Protein AF-A0ABC9YI00-F1 (afdb_monomer_lite)

Foldseek 3Di:
DFDDDPPDPGDDDDPVLVVLVVCCVVDPDPDFPDFRFDDPPNDTDRQWTWDADPVRDIDIDGDCPVVVVPDPDDPDPDDDPVVVVVVVVVVPDPDDDDDDDPPVVVVDDDDDDD

Structure (mmCIF, N/CA/C/O backbone):
data_AF-A0ABC9YI00-F1
#
_entry.id   AF-A0ABC9YI00-F1
#
loop_
_atom_site.group_PDB
_atom_site.id
_atom_site.type_symbol
_atom_site.label_atom_id
_atom_site.label_alt_id
_atom_site.label_comp_id
_atom_site.label_asym_id
_atom_site.label_entity_id
_atom_site.label_seq_id
_atom_site.pdbx_PDB_ins_code
_atom_site.Cartn_x
_atom_site.Cartn_y
_atom_site.Cartn_z
_atom_site.occupancy
_atom_site.B_iso_or_equiv
_atom_site.auth_seq_id
_atom_site.auth_comp_id
_atom_site.auth_asym_id
_atom_site.auth_atom_id
_atom_site.pdbx_PDB_model_num
ATOM 1 N N . MET A 1 1 ? 32.239 0.060 -6.070 1.00 27.08 1 MET A N 1
ATOM 2 C CA . MET A 1 1 ? 32.491 1.080 -5.031 1.00 27.08 1 MET A CA 1
ATOM 3 C C . MET A 1 1 ? 31.145 1.412 -4.407 1.00 27.08 1 MET A C 1
ATOM 5 O O . MET A 1 1 ? 30.240 1.777 -5.145 1.00 27.08 1 MET A O 1
ATOM 9 N N . THR A 1 2 ? 30.972 1.133 -3.117 1.00 27.11 2 THR A N 1
ATOM 10 C CA . THR A 1 2 ? 29.672 1.120 -2.422 1.00 27.11 2 THR A CA 1
ATOM 11 C C . THR A 1 2 ? 29.578 2.364 -1.545 1.00 27.11 2 THR A C 1
ATOM 13 O O . THR A 1 2 ? 30.443 2.560 -0.695 1.00 27.11 2 THR A O 1
ATOM 16 N N . TRP A 1 3 ? 28.561 3.204 -1.737 1.00 29.58 3 TRP A N 1
ATOM 17 C CA . TRP A 1 3 ? 28.391 4.440 -0.965 1.00 29.58 3 TRP A CA 1
ATOM 18 C C . TRP A 1 3 ? 27.085 4.398 -0.172 1.00 29.58 3 TRP A C 1
ATOM 20 O O . TRP A 1 3 ? 26.042 4.020 -0.702 1.00 29.58 3 TRP A O 1
ATOM 30 N N . LYS A 1 4 ? 27.158 4.758 1.117 1.00 29.48 4 LYS A N 1
ATOM 31 C CA . LYS A 1 4 ? 26.038 4.695 2.063 1.00 29.48 4 LYS A CA 1
ATOM 32 C C . LYS A 1 4 ? 25.287 6.030 2.102 1.00 29.48 4 LYS A C 1
ATOM 34 O O . LYS A 1 4 ? 25.857 7.032 2.522 1.00 29.48 4 LYS A O 1
ATOM 39 N N . THR A 1 5 ? 24.003 6.041 1.757 1.00 37.72 5 THR A N 1
ATOM 40 C CA . THR A 1 5 ? 23.106 7.175 2.037 1.00 37.72 5 THR A CA 1
ATOM 41 C C . THR A 1 5 ? 22.471 6.999 3.417 1.00 37.72 5 THR A C 1
ATOM 43 O O . THR A 1 5 ? 21.926 5.938 3.707 1.00 37.72 5 THR A O 1
ATOM 46 N N . HIS A 1 6 ? 22.542 8.021 4.273 1.00 36.19 6 HIS A N 1
ATOM 47 C CA . HIS A 1 6 ? 22.182 7.942 5.700 1.00 36.19 6 HIS A CA 1
ATOM 48 C C . HIS A 1 6 ? 20.673 7.828 6.003 1.00 36.19 6 HIS A C 1
ATOM 50 O O . HIS A 1 6 ? 20.315 7.694 7.169 1.00 36.19 6 HIS A O 1
ATOM 56 N N . SER A 1 7 ? 19.797 7.828 4.990 1.00 41.25 7 SER A N 1
ATOM 57 C CA . SER A 1 7 ? 18.338 7.884 5.210 1.00 41.25 7 SER A CA 1
ATOM 58 C C . SER A 1 7 ? 17.503 6.897 4.386 1.00 41.25 7 SER A C 1
ATOM 60 O O . SER A 1 7 ? 16.283 6.916 4.493 1.00 41.25 7 SER A O 1
ATOM 62 N N . TYR A 1 8 ? 18.121 6.020 3.590 1.00 32.28 8 TYR A N 1
ATOM 63 C CA . TYR A 1 8 ? 17.418 4.991 2.812 1.00 32.28 8 TYR A CA 1
ATOM 64 C C . TYR A 1 8 ? 18.247 3.700 2.775 1.00 32.28 8 TYR A C 1
ATOM 66 O O . TYR A 1 8 ? 19.480 3.783 2.829 1.00 32.28 8 TYR A O 1
ATOM 74 N N . PRO A 1 9 ? 17.614 2.510 2.705 1.00 38.62 9 PRO A N 1
ATOM 75 C CA . PRO A 1 9 ? 18.345 1.253 2.607 1.00 38.62 9 PRO A CA 1
ATOM 76 C C . PRO A 1 9 ? 19.285 1.263 1.394 1.00 38.62 9 PRO A C 1
ATOM 78 O O . PRO A 1 9 ? 19.039 1.935 0.395 1.00 38.62 9 PRO A O 1
ATOM 81 N N . GLN A 1 10 ? 20.398 0.543 1.527 1.00 38.00 10 GLN A N 1
ATOM 82 C CA . GLN A 1 10 ? 21.524 0.519 0.592 1.00 38.00 10 GLN A CA 1
ATOM 83 C C . GLN A 1 10 ? 21.082 0.038 -0.803 1.00 38.00 10 GLN A C 1
ATOM 85 O O . GLN A 1 10 ? 21.099 -1.157 -1.081 1.00 38.00 10 GLN A O 1
ATOM 90 N N . VAL A 1 11 ? 20.704 0.950 -1.699 1.00 38.78 11 VAL A N 1
ATOM 91 C CA . VAL A 1 11 ? 20.494 0.626 -3.116 1.00 38.78 11 VAL A CA 1
ATOM 92 C C . VAL A 1 11 ? 21.805 0.874 -3.855 1.00 38.78 11 VAL A C 1
ATOM 94 O O . VAL A 1 11 ? 22.271 2.008 -3.956 1.00 38.78 11 VAL A O 1
ATOM 97 N N . VAL A 1 12 ? 22.422 -0.189 -4.374 1.00 41.16 12 VAL A N 1
ATOM 98 C CA . VAL A 1 12 ? 23.617 -0.074 -5.221 1.00 41.16 12 VAL A CA 1
ATOM 99 C C . VAL A 1 12 ? 23.184 0.433 -6.596 1.00 41.16 12 VAL A C 1
ATOM 101 O O . VAL A 1 12 ? 22.715 -0.326 -7.440 1.00 41.16 12 VAL A O 1
ATOM 104 N N . MET A 1 13 ? 23.315 1.738 -6.817 1.00 40.69 13 MET A N 1
ATOM 105 C CA . MET A 1 13 ? 23.017 2.378 -8.099 1.00 40.69 13 MET A CA 1
ATOM 106 C C . MET A 1 13 ? 24.286 2.459 -8.959 1.00 40.69 13 MET A C 1
ATOM 108 O O . MET A 1 13 ? 25.357 2.812 -8.467 1.00 40.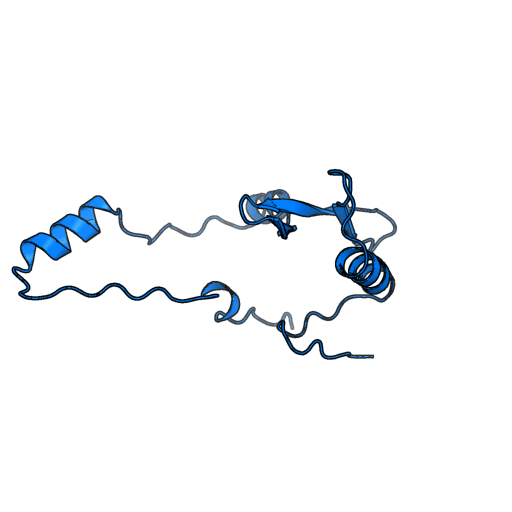69 13 MET A O 1
ATOM 112 N N . LYS A 1 14 ? 24.179 2.134 -10.256 1.00 45.25 14 LYS A N 1
ATOM 113 C CA . LYS A 1 14 ? 25.265 2.356 -11.232 1.00 45.25 14 LYS A CA 1
ATOM 114 C C . LYS A 1 14 ? 25.551 3.863 -11.367 1.00 45.25 14 LYS A C 1
ATOM 116 O O . LYS A 1 14 ? 24.646 4.668 -11.161 1.00 45.25 14 LYS A O 1
ATOM 121 N N . SER A 1 15 ? 26.775 4.250 -11.737 1.00 46.53 15 SER A N 1
ATOM 122 C CA . SER A 1 15 ? 27.225 5.659 -11.753 1.00 46.53 15 SER A CA 1
ATOM 123 C C . SER A 1 15 ? 26.331 6.595 -12.577 1.00 46.53 15 SER A C 1
ATOM 125 O O . SER A 1 15 ? 25.983 7.668 -12.103 1.00 46.53 15 SER A O 1
ATOM 127 N N . SER A 1 16 ? 25.859 6.164 -13.750 1.00 48.53 16 SER A N 1
ATOM 128 C CA . SER A 1 16 ? 24.951 6.966 -14.589 1.00 48.53 16 SER A CA 1
ATOM 129 C C . SER A 1 16 ? 23.568 7.178 -13.963 1.00 48.53 16 SER A C 1
ATOM 131 O O . SER A 1 16 ? 22.959 8.241 -14.113 1.00 48.53 16 SER A O 1
ATOM 133 N N . ALA A 1 17 ? 23.075 6.183 -13.220 1.00 50.41 17 ALA A N 1
ATOM 134 C CA . ALA A 1 17 ? 21.861 6.329 -12.434 1.00 50.41 17 ALA A CA 1
ATOM 135 C C . ALA A 1 17 ? 22.116 7.290 -11.266 1.00 50.41 17 ALA A C 1
ATOM 137 O O . ALA A 1 17 ? 21.294 8.165 -11.028 1.00 50.41 17 ALA A O 1
ATOM 138 N N . HIS A 1 18 ? 23.260 7.182 -10.582 1.00 53.41 18 HIS A N 1
ATOM 139 C CA . HIS A 1 18 ? 23.621 8.053 -9.461 1.00 53.41 18 HIS A CA 1
ATOM 140 C C . HIS A 1 18 ? 23.676 9.539 -9.844 1.00 53.41 18 HIS A C 1
ATOM 142 O O . HIS A 1 18 ? 23.097 10.354 -9.134 1.00 53.41 18 HIS A O 1
ATOM 148 N N . ASP A 1 19 ? 24.275 9.891 -10.983 1.00 53.62 19 ASP A N 1
ATOM 149 C CA . ASP A 1 19 ? 24.337 11.286 -11.450 1.00 53.62 19 ASP A CA 1
ATOM 150 C C . ASP A 1 19 ? 22.945 11.841 -11.788 1.00 53.62 19 ASP A C 1
ATOM 152 O O . ASP A 1 19 ? 22.630 13.003 -11.518 1.00 53.62 19 ASP A O 1
ATOM 156 N N . SER A 1 20 ? 22.078 10.990 -12.344 1.00 54.47 20 SER A N 1
ATOM 157 C CA . SER A 1 20 ? 20.675 11.330 -12.599 1.00 54.47 20 SER A CA 1
ATOM 158 C C . SER A 1 20 ? 19.916 11.531 -11.284 1.00 54.47 20 SER A C 1
ATOM 160 O O . SER A 1 20 ? 19.148 12.480 -11.148 1.00 54.47 20 SER A O 1
ATOM 162 N N . TRP A 1 21 ? 20.184 10.683 -10.288 1.00 56.25 21 TRP A N 1
ATOM 163 C CA . TRP A 1 21 ? 19.625 10.759 -8.940 1.00 56.25 21 TRP A CA 1
ATOM 164 C C . TRP A 1 21 ? 20.093 11.984 -8.148 1.00 56.25 21 TRP A C 1
ATOM 166 O O . TRP A 1 21 ? 19.266 12.622 -7.504 1.00 56.25 21 TRP A O 1
ATOM 176 N N . GLN A 1 22 ? 21.373 12.357 -8.206 1.00 55.09 22 GLN A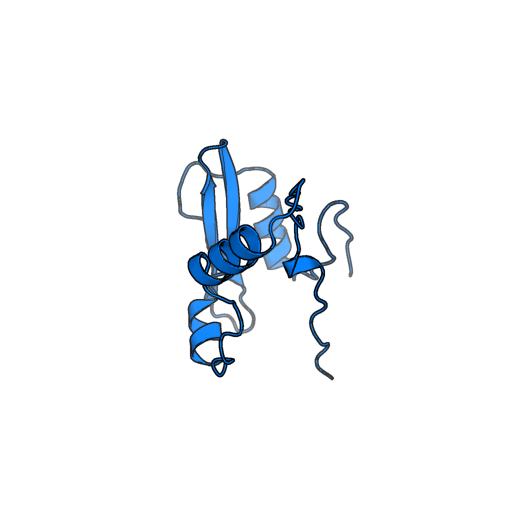 N 1
ATOM 177 C CA . GLN A 1 22 ? 21.873 13.566 -7.542 1.00 55.09 22 GLN A CA 1
ATOM 178 C C . GLN A 1 22 ? 21.232 14.824 -8.133 1.00 55.09 22 GLN A C 1
ATOM 180 O O . GLN A 1 22 ? 20.674 15.630 -7.392 1.00 55.09 22 GLN A O 1
ATOM 185 N N . LYS A 1 23 ? 21.181 14.937 -9.468 1.00 57.47 23 LYS A N 1
ATOM 186 C CA . LYS A 1 23 ? 20.492 16.050 -10.147 1.00 57.47 23 LYS A CA 1
ATOM 187 C C . LYS A 1 23 ? 19.009 16.143 -9.777 1.00 57.47 23 LYS A C 1
ATOM 189 O O . LYS A 1 23 ? 18.476 17.241 -9.658 1.00 57.47 23 LYS A O 1
ATOM 194 N N . LEU A 1 24 ? 18.357 14.999 -9.571 1.00 53.12 24 LEU A N 1
ATOM 195 C CA . LEU A 1 24 ? 16.962 14.901 -9.139 1.00 53.12 24 LEU A CA 1
ATOM 196 C C . LEU A 1 24 ? 16.724 15.399 -7.707 1.00 53.12 24 LEU A C 1
ATOM 198 O O . LEU A 1 24 ? 15.682 15.995 -7.443 1.00 53.12 24 LEU A O 1
ATOM 202 N N . VAL A 1 25 ? 17.656 15.125 -6.791 1.00 54.38 25 VAL A N 1
ATOM 203 C CA . VAL A 1 25 ? 17.554 15.500 -5.371 1.00 54.38 25 VAL A CA 1
ATOM 204 C C . VAL A 1 25 ? 17.927 16.967 -5.157 1.00 54.38 25 VAL A C 1
ATOM 206 O O . VAL A 1 25 ? 17.284 17.652 -4.366 1.00 54.38 25 VAL A O 1
ATOM 209 N N . GLU A 1 26 ? 18.941 17.455 -5.870 1.00 52.62 26 GLU A N 1
ATOM 210 C CA . GLU A 1 26 ? 19.486 18.806 -5.697 1.00 52.62 26 GLU A CA 1
ATOM 211 C C . GLU A 1 26 ? 18.694 19.881 -6.456 1.00 52.62 26 GLU A C 1
ATOM 213 O O . GLU A 1 26 ? 18.685 21.041 -6.047 1.00 52.62 26 GLU A O 1
ATOM 218 N N . SER A 1 27 ? 18.000 19.518 -7.542 1.00 53.06 27 SER A N 1
ATOM 219 C CA . SER A 1 27 ? 17.184 20.452 -8.326 1.00 53.06 27 SER A CA 1
ATOM 220 C C . SER A 1 27 ? 15.895 19.785 -8.828 1.00 53.06 27 SER A C 1
ATOM 222 O O . SER A 1 27 ? 15.827 19.336 -9.977 1.00 53.06 27 SER A O 1
ATOM 224 N N . PRO A 1 28 ? 14.849 19.684 -7.984 1.00 52.59 28 PRO A N 1
ATOM 225 C CA . PRO A 1 28 ? 13.577 19.104 -8.399 1.00 52.59 28 PRO A CA 1
ATOM 226 C C . PRO A 1 28 ? 12.944 19.974 -9.503 1.00 52.59 28 PRO A C 1
ATOM 228 O O . PRO A 1 28 ? 12.678 21.155 -9.263 1.00 52.59 28 PRO A O 1
ATOM 231 N N . PRO A 1 29 ? 12.703 19.448 -10.720 1.00 51.78 29 PRO A N 1
ATOM 232 C CA . PRO A 1 29 ? 12.221 20.275 -11.815 1.00 51.78 29 PRO A CA 1
ATOM 233 C C . PRO A 1 29 ? 10.754 20.655 -11.660 1.00 51.78 29 PRO A C 1
ATOM 235 O O . PRO A 1 29 ? 9.944 19.937 -11.078 1.00 51.78 29 PRO A O 1
ATOM 238 N N . SER A 1 30 ? 10.401 21.779 -12.276 1.00 50.84 30 SER A N 1
ATOM 239 C CA . SER A 1 30 ? 9.051 22.341 -12.311 1.00 50.84 30 SER A CA 1
ATOM 240 C C . SER A 1 30 ? 8.068 21.594 -13.228 1.00 50.84 30 SER A C 1
ATOM 242 O O . SER A 1 30 ? 6.917 22.011 -13.335 1.00 50.84 30 SER A O 1
ATOM 244 N N . SER A 1 31 ? 8.483 20.516 -13.912 1.00 47.28 31 SER A N 1
ATOM 245 C CA . SER A 1 31 ? 7.640 19.799 -14.881 1.00 47.28 31 SER A CA 1
ATOM 246 C C . SER A 1 31 ? 7.853 18.275 -14.896 1.00 47.28 31 SER A C 1
ATOM 248 O O . SER A 1 31 ? 8.897 17.762 -14.498 1.00 47.28 31 SER A O 1
ATOM 250 N N . TYR A 1 32 ? 6.818 17.564 -15.362 1.00 43.12 32 TYR A N 1
ATOM 251 C CA . TYR A 1 32 ? 6.584 16.107 -15.338 1.00 43.12 32 TYR A CA 1
ATOM 252 C C . TYR A 1 32 ? 7.589 15.221 -16.109 1.00 43.12 32 TYR A C 1
ATOM 254 O O . TYR A 1 32 ? 7.312 14.049 -16.358 1.00 43.12 32 TYR A O 1
ATOM 262 N N . THR A 1 33 ? 8.742 15.733 -16.531 1.00 47.19 33 THR A N 1
ATOM 263 C CA . THR A 1 33 ? 9.611 15.061 -17.516 1.00 47.19 33 THR A CA 1
ATOM 264 C C . THR A 1 33 ? 10.664 14.128 -16.924 1.00 47.19 33 THR A C 1
ATOM 266 O O . THR A 1 33 ? 11.458 13.556 -17.666 1.00 47.19 33 THR A O 1
ATOM 269 N N . ASN A 1 34 ? 10.683 13.922 -15.609 1.00 52.50 34 ASN A N 1
ATOM 270 C CA . ASN A 1 34 ? 11.728 13.127 -14.977 1.00 52.50 34 ASN A CA 1
ATOM 271 C C . ASN A 1 34 ? 11.311 11.668 -14.796 1.00 52.50 34 ASN A C 1
ATOM 273 O O . ASN A 1 34 ? 10.839 11.244 -13.740 1.00 52.50 34 ASN A O 1
ATOM 277 N N . SER A 1 35 ? 11.509 10.897 -15.860 1.00 57.66 35 SER A N 1
ATOM 278 C CA . SER A 1 35 ? 11.549 9.443 -15.804 1.00 57.66 35 SER A CA 1
ATOM 279 C C . SER A 1 35 ? 12.908 8.960 -15.305 1.00 57.66 35 SER A C 1
ATOM 281 O O . SER A 1 35 ? 13.933 9.369 -15.846 1.00 57.66 35 SER A O 1
ATOM 283 N N . LEU A 1 36 ? 12.933 8.039 -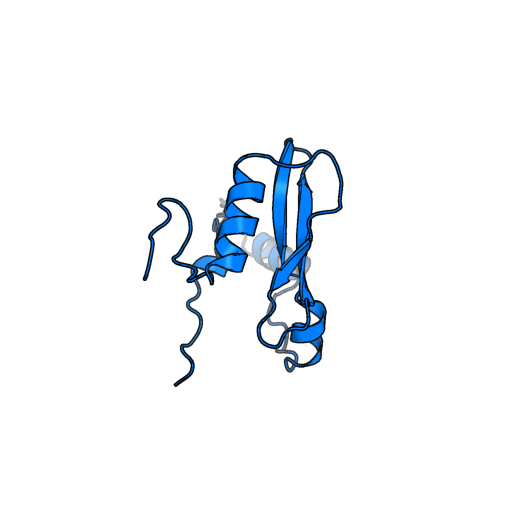14.337 1.00 63.12 36 LEU A N 1
ATOM 284 C CA . LEU A 1 36 ? 14.157 7.291 -14.053 1.00 63.12 36 LEU A CA 1
ATOM 285 C C . LEU A 1 36 ? 14.389 6.315 -15.211 1.00 63.12 36 LEU A C 1
ATOM 287 O O . LEU A 1 36 ? 13.578 5.410 -15.432 1.00 63.12 36 LEU A O 1
ATOM 291 N N . LEU A 1 37 ? 15.472 6.529 -15.956 1.00 59.41 37 LEU A N 1
ATOM 292 C CA . LEU A 1 37 ? 15.918 5.661 -17.039 1.00 59.41 37 LEU A CA 1
ATOM 293 C C . LEU A 1 37 ? 17.096 4.827 -16.530 1.00 59.41 37 LEU A C 1
ATOM 295 O O . LEU A 1 37 ? 18.075 5.377 -16.028 1.00 59.41 37 LEU A O 1
ATOM 299 N N . ILE A 1 38 ? 17.012 3.501 -16.646 1.00 56.66 38 ILE A N 1
ATOM 300 C CA . ILE A 1 38 ? 18.180 2.630 -16.478 1.00 56.66 38 ILE A CA 1
ATOM 301 C C . ILE A 1 38 ? 18.465 1.983 -17.826 1.00 56.66 38 ILE A C 1
ATOM 303 O O . ILE A 1 38 ? 17.595 1.349 -18.418 1.00 56.66 38 ILE A O 1
ATOM 307 N N . SER A 1 39 ? 19.700 2.150 -18.294 1.00 46.91 39 SER A N 1
ATOM 308 C CA . SER A 1 39 ? 20.228 1.483 -19.480 1.00 46.91 39 SER A CA 1
ATOM 309 C C . SER A 1 39 ? 21.220 0.412 -19.030 1.00 46.91 39 SER A C 1
ATOM 311 O O . SER A 1 39 ? 22.252 0.716 -18.424 1.00 46.91 39 SER A O 1
ATOM 313 N N . SER A 1 40 ? 20.878 -0.858 -19.248 1.00 47.75 40 SER A N 1
ATOM 314 C CA . SER A 1 40 ? 21.782 -1.996 -19.015 1.00 47.75 40 SER A CA 1
ATOM 315 C C . SER A 1 40 ? 22.327 -2.593 -20.312 1.00 47.75 40 SER A C 1
ATOM 317 O O . SER A 1 40 ? 23.357 -3.254 -20.273 1.00 47.75 40 SER A O 1
ATOM 319 N N . ASP A 1 41 ? 21.656 -2.338 -21.433 1.00 55.81 41 ASP A N 1
ATOM 320 C CA . ASP A 1 41 ? 21.888 -2.899 -22.769 1.00 55.81 41 ASP A CA 1
ATOM 321 C C . ASP A 1 41 ? 21.925 -1.816 -23.868 1.00 55.81 41 ASP A C 1
ATOM 323 O O . ASP A 1 41 ? 21.853 -2.131 -25.052 1.00 55.81 41 ASP A O 1
ATOM 327 N N . GLY A 1 42 ? 22.013 -0.532 -23.500 1.00 54.34 42 GLY A N 1
ATOM 328 C CA . GLY A 1 42 ? 21.933 0.586 -24.447 1.00 54.34 42 GLY A CA 1
ATOM 329 C C . GLY A 1 42 ? 20.502 1.030 -24.772 1.00 54.34 42 GLY A C 1
ATOM 330 O O . GLY A 1 42 ? 20.328 2.078 -25.386 1.00 54.34 42 GLY A O 1
ATOM 331 N N . LEU A 1 43 ? 19.480 0.298 -24.314 1.00 56.25 43 LEU A N 1
ATOM 332 C CA . LEU A 1 43 ? 18.081 0.718 -24.370 1.00 56.25 43 LEU A CA 1
ATOM 333 C C . LEU A 1 43 ? 17.713 1.454 -23.082 1.00 56.25 43 LEU A C 1
ATOM 335 O O . LEU A 1 43 ? 17.679 0.879 -21.993 1.00 56.25 43 LEU A O 1
ATOM 339 N N . GLU A 1 44 ? 17.403 2.741 -23.208 1.00 59.56 44 GLU A N 1
ATOM 340 C CA . GLU A 1 44 ? 16.823 3.512 -22.114 1.00 59.56 44 GLU A CA 1
ATOM 341 C C . GLU A 1 44 ? 15.402 3.020 -21.843 1.00 59.56 44 GLU A C 1
ATOM 343 O O . GLU A 1 44 ? 14.464 3.295 -22.593 1.00 59.56 44 GLU A O 1
ATOM 348 N N . ARG A 1 45 ? 15.233 2.270 -20.754 1.00 65.62 45 ARG A N 1
ATOM 349 C CA . ARG A 1 45 ? 13.909 1.874 -20.280 1.00 65.62 45 ARG A CA 1
ATOM 350 C C . ARG A 1 45 ? 13.496 2.789 -19.146 1.00 65.62 45 ARG A C 1
ATOM 352 O O . ARG A 1 45 ? 14.223 2.947 -18.164 1.00 65.62 45 ARG A O 1
ATOM 359 N N . ARG A 1 46 ? 12.302 3.366 -19.270 1.00 68.12 46 ARG A N 1
ATOM 360 C CA . ARG A 1 46 ? 11.657 4.068 -18.165 1.00 68.12 46 ARG A CA 1
ATOM 361 C C . ARG A 1 46 ? 11.233 3.063 -17.113 1.00 68.12 46 ARG A C 1
ATOM 363 O O . ARG A 1 46 ? 10.364 2.239 -17.368 1.00 68.12 46 ARG A O 1
ATOM 370 N N . ILE A 1 47 ? 11.823 3.187 -15.932 1.00 70.00 47 ILE A N 1
ATOM 371 C CA . ILE A 1 47 ? 11.534 2.319 -14.791 1.00 70.00 47 ILE A CA 1
ATOM 372 C C . ILE A 1 47 ? 10.790 3.041 -13.669 1.00 70.00 47 ILE A C 1
ATOM 374 O O . ILE A 1 47 ? 10.359 2.400 -12.723 1.00 70.00 47 ILE A O 1
ATOM 378 N N . GLY A 1 48 ? 10.608 4.360 -13.743 1.00 74.25 48 GLY A N 1
ATOM 379 C CA . GLY A 1 48 ? 9.824 5.088 -12.750 1.00 74.25 48 GLY A CA 1
ATOM 380 C C . GLY A 1 48 ? 9.485 6.511 -13.166 1.00 74.25 48 GLY A C 1
ATOM 381 O O . GLY A 1 48 ? 10.110 7.065 -14.070 1.00 74.25 48 GLY A O 1
ATOM 382 N N . THR A 1 49 ? 8.484 7.085 -12.506 1.00 75.50 49 THR A N 1
ATOM 383 C CA . THR A 1 49 ? 8.016 8.463 -12.686 1.00 75.50 49 THR A CA 1
ATOM 384 C C . THR A 1 49 ? 7.993 9.192 -11.352 1.00 75.50 49 THR A C 1
ATOM 386 O O . THR A 1 49 ? 7.662 8.608 -10.318 1.00 75.50 49 THR A O 1
ATOM 389 N N . ASN A 1 50 ? 8.304 10.483 -11.367 1.00 74.12 50 ASN A N 1
ATOM 390 C CA . ASN A 1 50 ? 8.079 11.334 -10.208 1.00 74.12 50 ASN A CA 1
ATOM 391 C C . ASN A 1 50 ? 6.603 11.714 -10.111 1.00 74.12 50 ASN A C 1
ATOM 393 O O . ASN A 1 50 ? 5.965 12.043 -11.110 1.00 74.12 50 ASN A O 1
ATOM 397 N N . MET A 1 51 ? 6.075 11.680 -8.893 1.00 78.75 51 MET A N 1
ATOM 398 C CA . MET A 1 51 ? 4.726 12.127 -8.580 1.00 78.75 51 MET A CA 1
ATOM 399 C C . MET A 1 51 ? 4.788 13.254 -7.559 1.00 78.75 51 MET A C 1
ATOM 401 O O . MET A 1 51 ? 5.452 13.130 -6.526 1.00 78.75 51 MET A O 1
ATOM 405 N N . TRP A 1 52 ? 4.090 14.344 -7.863 1.00 84.06 52 TRP A N 1
ATOM 406 C CA . TRP A 1 52 ? 3.914 15.467 -6.953 1.00 84.06 52 TRP A CA 1
ATOM 407 C C . TRP A 1 52 ? 2.803 15.160 -5.957 1.00 84.06 52 TRP A C 1
ATOM 409 O O . TRP A 1 52 ? 1.720 14.712 -6.339 1.00 84.06 52 TRP A O 1
ATOM 419 N N . LYS A 1 53 ? 3.061 15.402 -4.677 1.00 83.50 53 LYS A N 1
ATOM 420 C CA . LYS A 1 53 ? 2.071 15.231 -3.616 1.00 83.50 53 LYS A CA 1
ATOM 421 C C . LYS A 1 53 ? 1.425 16.547 -3.230 1.00 83.50 53 LYS A C 1
ATOM 423 O O . LYS A 1 53 ? 2.013 17.615 -3.357 1.00 83.50 53 LYS A O 1
ATOM 428 N N . SER A 1 54 ? 0.233 16.448 -2.650 1.00 88.25 54 SER A N 1
ATOM 429 C CA . SER A 1 54 ? -0.485 17.592 -2.080 1.00 88.25 54 SER A CA 1
ATOM 430 C C . SER A 1 54 ? 0.275 18.292 -0.948 1.00 88.25 54 SER A C 1
ATOM 432 O O . SER A 1 54 ? 0.055 19.476 -0.726 1.00 88.25 54 SER A O 1
ATOM 434 N N . ASN A 1 55 ? 1.190 17.597 -0.263 1.00 83.38 55 ASN A N 1
ATOM 435 C CA . ASN A 1 55 ? 2.063 18.179 0.762 1.00 83.38 55 ASN A CA 1
ATOM 436 C C . ASN A 1 55 ? 3.298 18.906 0.188 1.00 83.38 55 ASN A C 1
ATOM 438 O O . ASN A 1 55 ? 4.136 19.356 0.962 1.00 83.38 55 ASN A O 1
ATOM 442 N N . GLY A 1 56 ? 3.429 19.009 -1.138 1.00 80.75 56 GLY A N 1
ATOM 443 C CA . GLY A 1 56 ? 4.552 19.685 -1.788 1.00 80.75 56 GLY A CA 1
ATOM 444 C C . GLY A 1 56 ? 5.827 18.846 -1.912 1.00 80.75 56 GLY A C 1
ATOM 445 O O . GLY A 1 56 ? 6.888 19.387 -2.207 1.00 80.75 56 GLY A O 1
ATOM 446 N N . GLU A 1 57 ? 5.751 17.533 -1.678 1.00 79.38 57 GLU A N 1
ATOM 447 C CA . GLU A 1 57 ? 6.885 16.623 -1.852 1.00 79.38 57 GLU A CA 1
ATOM 448 C C . GLU A 1 57 ? 6.816 15.880 -3.191 1.00 79.38 57 GLU A C 1
ATOM 450 O O . GLU A 1 57 ? 5.765 15.378 -3.600 1.00 79.38 57 GLU A O 1
ATOM 455 N N . TRP A 1 58 ? 7.969 15.711 -3.838 1.00 80.56 58 TRP A N 1
ATOM 456 C CA . TRP A 1 58 ? 8.130 14.743 -4.923 1.00 80.56 58 TRP A CA 1
ATOM 457 C C . TRP A 1 58 ? 8.388 13.344 -4.353 1.00 80.56 58 TRP A C 1
ATOM 459 O O . TRP A 1 58 ? 9.178 13.184 -3.423 1.00 80.56 58 TRP A O 1
ATOM 469 N N . ARG A 1 59 ? 7.779 12.302 -4.934 1.00 78.75 59 ARG A N 1
ATOM 470 C CA . ARG A 1 59 ? 8.194 10.904 -4.710 1.00 78.75 59 ARG A CA 1
ATOM 471 C C . ARG A 1 59 ? 8.386 10.166 -6.024 1.00 78.75 59 ARG A C 1
ATOM 473 O O . ARG A 1 59 ? 7.525 10.233 -6.901 1.00 78.75 59 ARG A O 1
ATOM 480 N N . LEU A 1 60 ? 9.487 9.424 -6.129 1.00 81.06 60 LEU A N 1
ATOM 481 C CA . LEU A 1 60 ? 9.671 8.481 -7.224 1.00 81.06 60 LEU A CA 1
ATOM 482 C C . LEU A 1 60 ? 8.730 7.289 -7.029 1.00 81.06 60 LEU A C 1
ATOM 484 O O . LEU A 1 60 ? 8.684 6.690 -5.957 1.00 81.06 60 LEU A O 1
ATOM 488 N N . THR A 1 61 ? 8.022 6.926 -8.090 1.00 83.12 61 THR A N 1
ATOM 489 C CA . THR A 1 61 ? 7.214 5.711 -8.183 1.00 83.12 61 THR A CA 1
ATOM 490 C C . THR A 1 61 ? 7.770 4.837 -9.293 1.00 83.12 61 THR A C 1
ATOM 492 O O . THR A 1 61 ? 7.863 5.277 -10.437 1.00 83.12 61 THR A O 1
ATOM 495 N N . VAL A 1 62 ? 8.164 3.613 -8.955 1.00 85.25 62 VAL A N 1
ATOM 496 C CA . VAL A 1 62 ? 8.671 2.629 -9.920 1.00 85.25 62 VAL A CA 1
ATOM 497 C C . VAL A 1 62 ? 7.497 2.066 -10.732 1.00 85.25 62 VAL A C 1
ATOM 499 O O . VAL A 1 62 ? 6.448 1.743 -10.175 1.00 85.25 62 VAL A O 1
ATOM 502 N N . ASP A 1 63 ? 7.658 1.971 -12.052 1.00 85.00 63 ASP A N 1
ATOM 503 C CA . ASP A 1 63 ? 6.657 1.427 -12.975 1.00 85.00 63 ASP A CA 1
ATOM 504 C C . ASP A 1 63 ? 6.764 -0.103 -13.019 1.00 85.00 63 ASP A C 1
ATOM 506 O O . ASP A 1 63 ? 7.461 -0.679 -13.853 1.00 85.00 63 ASP A O 1
ATOM 510 N N . TYR A 1 64 ? 6.079 -0.768 -12.089 1.00 85.50 64 TYR A N 1
ATOM 511 C CA . TYR A 1 64 ? 6.094 -2.228 -11.969 1.00 85.50 64 TYR A CA 1
ATOM 512 C C . TYR A 1 64 ? 5.183 -2.957 -12.968 1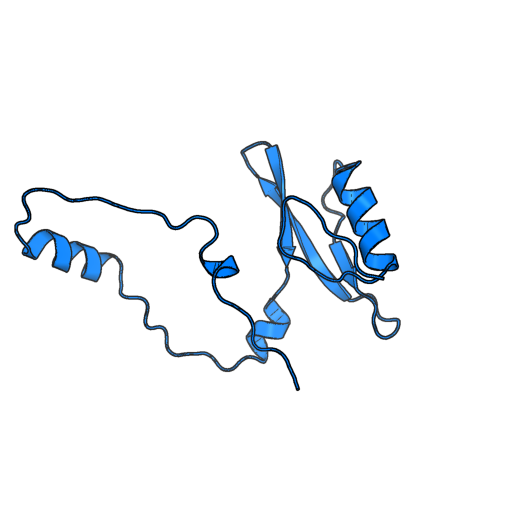.00 85.50 64 TYR A C 1
ATOM 514 O O . TYR A 1 64 ? 5.090 -4.177 -12.900 1.00 85.50 64 TYR A O 1
ATOM 522 N N . ARG A 1 65 ? 4.502 -2.272 -13.900 1.00 87.12 65 ARG A N 1
ATOM 523 C CA . ARG A 1 65 ? 3.466 -2.904 -14.746 1.00 87.12 65 ARG A CA 1
ATOM 524 C C . ARG A 1 65 ? 3.990 -4.096 -15.549 1.00 87.12 65 ARG A C 1
ATOM 526 O O . ARG A 1 65 ? 3.433 -5.181 -15.435 1.00 87.12 65 ARG A O 1
ATOM 533 N N . GLY A 1 66 ? 5.107 -3.926 -16.257 1.00 86.81 66 GLY A N 1
ATOM 534 C CA . GLY A 1 66 ? 5.719 -5.024 -17.015 1.00 86.81 66 GLY A CA 1
ATOM 535 C C . GLY A 1 66 ? 6.229 -6.169 -16.129 1.00 86.81 66 GLY A C 1
ATOM 536 O O . GLY A 1 66 ? 6.186 -7.323 -16.540 1.00 86.81 66 GLY A O 1
ATOM 537 N N . LEU A 1 67 ? 6.668 -5.876 -14.896 1.00 86.19 67 LEU A N 1
ATOM 538 C CA . LEU A 1 67 ? 7.068 -6.908 -13.931 1.00 86.19 67 LEU A CA 1
ATOM 539 C C . LEU A 1 67 ? 5.855 -7.683 -13.396 1.00 86.19 67 LEU A C 1
ATOM 541 O O . LEU A 1 67 ? 5.901 -8.904 -13.268 1.00 86.19 67 LEU A O 1
ATOM 545 N N . ASN A 1 68 ? 4.765 -6.982 -13.096 1.00 88.31 68 ASN A N 1
ATOM 546 C CA . ASN A 1 68 ? 3.545 -7.577 -12.563 1.00 88.31 68 ASN A CA 1
ATOM 547 C C . ASN A 1 68 ? 2.857 -8.489 -13.587 1.00 88.31 68 ASN A C 1
ATOM 549 O O . ASN A 1 68 ? 2.254 -9.477 -13.191 1.00 88.31 68 ASN A O 1
ATOM 553 N N . GLU A 1 69 ? 2.970 -8.192 -14.886 1.00 90.88 69 GLU A N 1
ATOM 554 C CA . GLU A 1 69 ? 2.436 -9.044 -15.960 1.00 90.88 69 GLU A CA 1
ATOM 555 C C . GLU A 1 69 ? 3.128 -10.412 -16.043 1.00 90.88 69 GLU A C 1
ATOM 557 O O . GLU A 1 69 ? 2.484 -11.408 -16.364 1.00 90.88 69 GLU A O 1
ATOM 562 N N . VAL A 1 70 ? 4.431 -10.475 -15.747 1.00 92.06 70 VAL A N 1
ATOM 563 C CA . VAL A 1 70 ? 5.213 -11.725 -15.805 1.00 92.06 70 VAL A CA 1
ATOM 564 C C . VAL A 1 70 ? 5.289 -12.451 -14.463 1.00 92.06 70 VAL A C 1
ATOM 566 O O . VAL A 1 70 ? 5.744 -13.593 -14.406 1.00 92.06 70 VAL A O 1
ATOM 569 N N . THR A 1 71 ? 4.856 -11.803 -13.380 1.00 89.62 71 THR A N 1
ATOM 570 C CA . THR A 1 71 ? 4.836 -12.394 -12.041 1.00 89.62 71 THR A CA 1
ATOM 571 C C . THR A 1 71 ? 3.534 -13.174 -11.857 1.00 89.62 71 THR A C 1
ATOM 573 O O . THR A 1 71 ? 2.460 -12.581 -11.966 1.00 89.62 71 THR A O 1
ATOM 576 N N . PRO A 1 72 ? 3.581 -14.486 -11.554 1.00 91.44 72 PRO A N 1
ATOM 577 C CA . PRO A 1 72 ? 2.373 -15.246 -11.268 1.00 91.44 72 PRO A CA 1
ATOM 578 C C . PRO A 1 72 ? 1.564 -14.588 -10.140 1.00 91.44 72 PRO A C 1
ATOM 580 O O . PRO A 1 72 ? 2.146 -14.242 -9.105 1.00 91.44 72 PRO A O 1
ATOM 583 N N . PRO A 1 73 ? 0.239 -14.415 -10.299 1.00 85.50 73 PRO A N 1
ATOM 584 C CA . PRO A 1 73 ? -0.579 -13.843 -9.246 1.00 85.50 73 PRO A CA 1
ATOM 585 C C . PRO A 1 73 ? -0.558 -14.770 -8.032 1.00 85.50 73 PRO A C 1
ATOM 587 O O . PRO A 1 73 ? -0.826 -15.969 -8.129 1.00 85.50 73 PRO A O 1
ATOM 590 N N . MET A 1 74 ? -0.253 -14.201 -6.873 1.00 84.69 74 MET A N 1
ATOM 591 C CA . MET A 1 74 ? -0.422 -14.885 -5.600 1.00 84.69 74 MET A CA 1
ATOM 592 C C . MET A 1 74 ? -1.873 -14.713 -5.145 1.00 84.69 74 MET A C 1
ATOM 594 O O . MET A 1 74 ? -2.447 -13.636 -5.308 1.00 84.69 74 MET A O 1
ATOM 598 N N . SER A 1 75 ? -2.475 -15.762 -4.579 1.00 83.12 75 SER A N 1
ATOM 599 C CA . SER A 1 75 ? -3.829 -15.664 -4.022 1.00 83.12 75 SER A CA 1
ATOM 600 C C . SER A 1 75 ? -3.882 -14.547 -2.978 1.00 83.12 75 SER A C 1
ATOM 602 O O . SER A 1 75 ? -3.068 -14.526 -2.053 1.00 83.12 75 SER A O 1
ATOM 604 N N . ALA A 1 76 ? -4.830 -13.620 -3.121 1.00 69.62 76 ALA A N 1
ATOM 605 C CA . ALA A 1 76 ? -5.014 -12.539 -2.163 1.00 69.62 76 ALA A CA 1
ATOM 606 C C . ALA A 1 76 ? -5.541 -13.118 -0.843 1.00 69.62 76 ALA A C 1
ATOM 608 O O . ALA A 1 76 ? -6.642 -13.657 -0.793 1.00 69.62 76 ALA A O 1
ATOM 609 N N . ALA A 1 77 ? -4.738 -13.014 0.216 1.00 77.81 77 ALA A N 1
ATOM 610 C CA . ALA A 1 77 ? -5.113 -13.389 1.581 1.00 77.81 77 ALA A CA 1
ATOM 611 C C . ALA A 1 77 ? -5.479 -12.163 2.441 1.00 77.81 77 ALA A C 1
ATOM 613 O O . ALA A 1 77 ? -5.476 -12.249 3.666 1.00 77.81 77 ALA A O 1
ATOM 614 N N . VAL A 1 78 ? -5.728 -11.005 1.815 1.00 86.94 78 VAL A N 1
ATOM 615 C CA . VAL A 1 78 ? -6.120 -9.782 2.528 1.00 86.94 78 VAL A CA 1
ATOM 616 C C . VAL A 1 78 ? -7.632 -9.846 2.780 1.00 86.94 78 VAL A C 1
ATOM 618 O O . VAL A 1 78 ? -8.376 -9.864 1.797 1.00 86.94 78 VAL A O 1
ATOM 621 N N . PRO A 1 79 ? -8.088 -9.913 4.046 1.00 85.88 79 PRO A N 1
ATOM 622 C CA . PRO A 1 79 ? -9.510 -9.978 4.371 1.00 85.88 79 PRO A CA 1
ATOM 623 C C . PRO A 1 79 ? -10.223 -8.679 3.989 1.00 85.88 79 PRO A C 1
ATOM 625 O O . PRO A 1 79 ? -9.611 -7.606 3.947 1.00 85.88 79 PRO A O 1
ATOM 628 N N . ASP A 1 80 ? -11.524 -8.777 3.716 1.00 91.00 80 ASP A N 1
ATOM 629 C CA . ASP A 1 80 ? -12.333 -7.605 3.396 1.00 91.00 80 ASP A CA 1
ATOM 630 C C . ASP A 1 80 ? -12.467 -6.685 4.618 1.00 91.00 80 ASP A C 1
ATOM 632 O O . ASP A 1 80 ? -12.568 -7.135 5.761 1.00 91.00 80 ASP A O 1
ATOM 636 N N . MET A 1 81 ? -12.508 -5.373 4.385 1.00 90.62 81 MET A N 1
ATOM 637 C CA . MET A 1 81 ? -12.621 -4.401 5.473 1.00 90.62 81 MET A CA 1
ATOM 638 C C . MET A 1 81 ? -13.927 -4.570 6.258 1.00 90.62 81 MET A C 1
ATOM 640 O O . MET A 1 81 ? -13.929 -4.353 7.468 1.00 90.62 81 MET A O 1
ATOM 644 N N . LEU A 1 82 ? -15.025 -4.972 5.602 1.00 94.00 82 LEU A N 1
ATOM 645 C CA . LEU A 1 82 ? -16.305 -5.206 6.280 1.00 94.00 82 LEU A CA 1
ATOM 646 C C . LEU A 1 82 ? -16.260 -6.445 7.177 1.00 94.00 82 LEU A C 1
ATOM 648 O O . LEU A 1 82 ? -16.829 -6.428 8.266 1.00 94.00 82 LEU A O 1
ATOM 652 N N . GLU A 1 83 ? -15.563 -7.496 6.745 1.00 92.75 83 GLU A N 1
ATOM 653 C CA . GLU A 1 83 ? -15.350 -8.707 7.540 1.00 92.75 83 GLU A CA 1
ATOM 654 C C . GLU A 1 83 ? -14.529 -8.386 8.793 1.00 92.75 83 GLU A C 1
ATOM 656 O O . GLU A 1 83 ? -14.950 -8.702 9.906 1.00 92.75 83 GLU A O 1
ATOM 661 N N . VAL A 1 84 ? -13.424 -7.648 8.631 1.00 91.81 84 VAL A N 1
ATOM 662 C CA . VAL A 1 84 ? -12.603 -7.178 9.758 1.00 91.81 84 VAL A CA 1
ATOM 663 C C . VAL A 1 84 ? -13.424 -6.304 10.712 1.00 91.81 84 VAL A C 1
ATOM 665 O O . VAL A 1 84 ? -13.331 -6.470 11.929 1.00 91.81 84 VAL A O 1
ATOM 668 N N . GLN A 1 85 ? -14.259 -5.400 10.191 1.00 91.62 85 GLN A N 1
ATOM 669 C CA . GLN A 1 85 ? -15.115 -4.544 11.014 1.00 91.62 85 GLN A CA 1
ATOM 670 C C . GLN A 1 85 ? -16.138 -5.363 11.814 1.00 91.62 85 GLN A C 1
ATOM 672 O O . GLN A 1 85 ? -16.272 -5.167 13.023 1.00 91.62 85 GLN A O 1
ATOM 677 N N . TYR A 1 86 ? -16.820 -6.310 11.165 1.00 92.44 86 TYR A N 1
ATOM 678 C CA . TYR A 1 86 ? -17.790 -7.191 11.812 1.00 92.44 86 TYR A CA 1
ATOM 679 C C . TYR A 1 86 ? -17.146 -8.040 12.915 1.00 92.44 86 TYR A C 1
ATOM 681 O O . TYR A 1 86 ? -17.671 -8.151 14.027 1.00 92.44 86 TYR A O 1
ATOM 689 N N . GLU A 1 87 ? -15.975 -8.615 12.644 1.00 91.62 87 GLU A N 1
ATOM 690 C CA . GLU A 1 87 ? -15.230 -9.369 13.646 1.00 91.62 87 GLU A CA 1
ATOM 691 C C . GLU A 1 87 ? -14.835 -8.517 14.856 1.00 91.62 87 GLU A C 1
ATOM 693 O O . GLU A 1 87 ? -14.844 -9.016 15.982 1.00 91.62 87 GLU A O 1
ATOM 698 N N . LEU A 1 88 ? -14.480 -7.247 14.655 1.00 90.50 88 LEU A N 1
ATOM 699 C CA . LEU A 1 88 ? -14.152 -6.342 15.755 1.00 90.50 88 LEU A CA 1
ATOM 700 C C . LEU A 1 88 ? -15.397 -5.988 16.576 1.00 90.50 88 LEU A C 1
ATOM 702 O O . LEU A 1 88 ? -15.366 -6.109 17.800 1.00 90.50 88 LEU A O 1
ATOM 706 N N . GLU A 1 89 ? -16.499 -5.614 15.923 1.00 89.38 89 GLU A N 1
ATOM 707 C CA . GLU A 1 89 ? -17.755 -5.236 16.586 1.00 89.38 89 GLU A CA 1
ATOM 708 C C . GLU A 1 89 ? -18.394 -6.403 17.346 1.00 89.38 89 GLU A C 1
ATOM 710 O O . GLU A 1 89 ? -18.913 -6.222 18.451 1.00 89.38 89 GLU A O 1
ATOM 715 N N . SER A 1 90 ? -18.303 -7.620 16.803 1.00 91.56 90 SER A N 1
ATOM 716 C CA . SER A 1 90 ? -18.817 -8.825 17.463 1.00 91.56 90 SER A CA 1
ATOM 717 C C . SER A 1 90 ? -18.071 -9.183 18.757 1.00 91.56 90 SER A C 1
ATOM 719 O O . SER A 1 90 ? -18.635 -9.860 19.616 1.00 91.56 90 SER A O 1
ATOM 721 N N . LYS A 1 91 ? -16.829 -8.711 18.952 1.00 87.38 91 LYS A N 1
ATOM 722 C CA . LYS A 1 91 ? -15.979 -9.083 20.101 1.00 87.38 91 LYS A CA 1
ATOM 723 C C . LYS A 1 91 ? -16.263 -8.309 21.394 1.00 87.38 91 LYS A C 1
ATOM 725 O O . LYS A 1 91 ? -15.580 -8.550 22.386 1.00 87.38 91 LYS A O 1
ATOM 730 N N . ALA A 1 92 ? -17.267 -7.424 21.422 1.00 84.25 92 ALA A N 1
ATOM 731 C CA . ALA A 1 92 ? -17.701 -6.665 22.607 1.00 84.25 92 ALA A CA 1
ATOM 732 C C . ALA A 1 92 ? -16.538 -6.052 23.419 1.00 84.25 92 ALA A C 1
ATOM 734 O O . ALA A 1 92 ? -16.588 -5.960 24.651 1.00 84.25 92 ALA A O 1
ATOM 735 N N . ALA A 1 93 ? -15.455 -5.661 22.739 1.00 87.50 93 ALA A N 1
ATOM 736 C CA . ALA A 1 93 ? -14.263 -5.191 23.416 1.00 87.50 93 ALA A CA 1
ATOM 737 C C . ALA A 1 93 ? -14.501 -3.787 23.981 1.00 87.50 93 ALA A C 1
ATOM 739 O O . ALA A 1 93 ? -15.116 -2.923 23.357 1.00 87.50 93 ALA A O 1
ATOM 740 N N . LYS A 1 94 ? -13.981 -3.557 25.188 1.00 89.81 94 LYS A N 1
ATOM 741 C CA . LYS A 1 94 ? -14.105 -2.274 25.890 1.00 89.81 94 LYS A CA 1
ATOM 742 C C . LYS A 1 94 ? -13.255 -1.168 25.254 1.00 89.81 94 LYS A C 1
ATOM 744 O O . LYS A 1 94 ? -13.588 0.004 25.391 1.00 89.81 94 LYS A O 1
ATOM 749 N N . TRP A 1 95 ? -12.156 -1.537 24.598 1.00 92.38 95 TRP A N 1
ATOM 750 C CA . TRP A 1 95 ? -11.188 -0.611 24.018 1.00 92.38 95 TRP A CA 1
ATOM 751 C C . TRP A 1 95 ? -10.607 -1.184 22.730 1.00 92.38 95 TRP A C 1
ATOM 753 O O . TRP A 1 95 ? -10.332 -2.382 22.658 1.00 92.38 95 TRP A O 1
ATOM 763 N N . TYR A 1 96 ? -10.361 -0.306 21.763 1.00 88.81 96 TYR A N 1
ATOM 764 C CA . TYR A 1 96 ? -9.707 -0.623 20.498 1.00 88.81 96 TYR A CA 1
ATOM 765 C C . TYR A 1 96 ? -8.500 0.296 20.307 1.00 88.81 96 TYR A C 1
ATOM 767 O O . TYR A 1 96 ? -8.509 1.442 20.759 1.00 88.81 96 TYR A O 1
ATOM 775 N N . ALA A 1 97 ? -7.469 -0.208 19.635 1.00 91.75 97 ALA A N 1
ATOM 776 C CA . ALA A 1 97 ? -6.295 0.560 19.250 1.00 91.75 97 ALA A CA 1
ATOM 777 C C . ALA A 1 97 ? -5.897 0.193 17.819 1.00 91.75 97 ALA A C 1
ATOM 779 O O . ALA A 1 97 ? -5.930 -0.979 17.446 1.00 91.75 97 ALA A O 1
ATOM 780 N N . THR A 1 98 ? -5.488 1.197 17.048 1.00 91.06 98 THR A N 1
ATOM 781 C CA . THR A 1 98 ? -4.977 1.024 15.687 1.00 91.06 98 THR A CA 1
ATOM 782 C C . THR A 1 98 ? -3.495 1.356 15.684 1.00 91.06 98 THR A C 1
ATOM 784 O O . THR A 1 98 ? -3.089 2.387 16.221 1.00 91.06 98 THR A O 1
ATOM 787 N N . ILE A 1 99 ? -2.688 0.484 15.084 1.00 93.94 99 ILE A N 1
ATOM 788 C CA . ILE A 1 99 ? -1.247 0.679 14.928 1.00 93.94 99 ILE A CA 1
ATOM 789 C C . ILE A 1 99 ? -0.947 0.676 13.432 1.00 93.94 99 ILE A C 1
ATOM 791 O O . ILE A 1 99 ? -1.290 -0.280 12.741 1.00 93.94 99 ILE A O 1
ATOM 795 N N . ASP A 1 100 ? -0.310 1.739 12.949 1.00 93.38 100 ASP A N 1
ATOM 796 C CA . ASP A 1 100 ? 0.220 1.811 11.588 1.00 93.38 100 ASP A CA 1
ATOM 797 C C . ASP A 1 100 ? 1.702 1.422 11.583 1.00 93.38 100 ASP A C 1
ATOM 799 O O . ASP A 1 100 ? 2.478 1.867 12.435 1.00 93.38 100 ASP A O 1
ATOM 803 N N . ILE A 1 101 ? 2.099 0.586 10.625 1.00 93.12 101 ILE A N 1
ATOM 804 C CA . ILE A 1 101 ? 3.487 0.146 10.470 1.00 93.12 101 ILE A CA 1
ATOM 805 C C . ILE A 1 101 ? 4.121 0.965 9.347 1.00 93.12 101 ILE A C 1
ATOM 807 O O . ILE A 1 101 ? 4.017 0.640 8.161 1.00 93.12 101 ILE A O 1
ATOM 811 N N . VAL A 1 102 ? 4.824 2.030 9.733 1.00 92.44 102 VAL A N 1
ATOM 812 C CA . VAL A 1 102 ? 5.541 2.892 8.789 1.00 92.44 102 VAL A CA 1
ATOM 813 C C . VAL A 1 102 ? 6.595 2.074 8.040 1.00 92.44 102 VAL A C 1
ATOM 815 O O . VAL A 1 102 ? 7.394 1.367 8.648 1.00 92.44 102 VAL A O 1
ATOM 818 N N . ASN A 1 103 ? 6.628 2.208 6.712 1.00 88.56 103 ASN A N 1
ATOM 819 C CA . ASN A 1 103 ? 7.587 1.529 5.833 1.00 88.56 103 ASN A CA 1
ATOM 820 C C . ASN A 1 103 ? 7.516 -0.014 5.854 1.00 88.56 103 ASN A C 1
ATOM 822 O O . ASN A 1 103 ? 8.504 -0.649 5.493 1.00 88.56 103 ASN A O 1
ATOM 826 N N . ALA A 1 104 ? 6.368 -0.619 6.197 1.00 92.12 104 ALA A N 1
ATOM 827 C CA . ALA A 1 104 ? 6.200 -2.078 6.314 1.00 92.12 104 ALA A CA 1
ATOM 828 C C . ALA A 1 104 ? 6.793 -2.893 5.145 1.00 92.12 104 ALA A C 1
ATOM 830 O O . ALA A 1 104 ? 7.465 -3.897 5.366 1.00 92.12 104 ALA A O 1
ATOM 831 N N . PHE A 1 105 ? 6.610 -2.439 3.900 1.00 87.00 105 PHE A N 1
ATOM 832 C CA . PHE A 1 105 ? 7.168 -3.112 2.719 1.00 87.00 105 PHE A CA 1
ATOM 833 C C . PHE A 1 105 ? 8.702 -3.153 2.708 1.00 87.00 105 PHE A C 1
ATOM 835 O O . PHE A 1 105 ? 9.282 -4.145 2.282 1.00 87.00 105 PHE A O 1
ATOM 842 N N . PHE A 1 106 ? 9.368 -2.107 3.204 1.00 86.06 106 PHE A N 1
ATOM 843 C CA . PHE A 1 106 ? 10.832 -2.054 3.287 1.00 86.06 106 PHE A CA 1
ATOM 844 C C . PHE A 1 106 ? 11.396 -2.917 4.418 1.00 86.06 106 PHE A C 1
ATOM 846 O O . PHE A 1 106 ? 12.603 -3.147 4.466 1.00 86.06 106 PHE A O 1
ATOM 853 N N . SER A 1 107 ? 10.543 -3.389 5.328 1.00 92.00 107 SER A N 1
ATOM 854 C CA . SER A 1 107 ? 10.933 -4.308 6.395 1.00 92.00 107 SER A CA 1
ATOM 855 C C . SER A 1 107 ? 10.994 -5.769 5.935 1.00 92.00 107 SER A C 1
ATOM 857 O O . SER A 1 107 ? 11.521 -6.600 6.670 1.00 92.00 107 SER A O 1
ATOM 859 N N . ILE A 1 108 ? 10.489 -6.095 4.739 1.00 90.88 108 ILE A N 1
ATOM 860 C CA . ILE A 1 108 ? 10.543 -7.449 4.175 1.00 90.88 108 ILE A CA 1
ATOM 861 C C . ILE A 1 108 ? 11.810 -7.574 3.313 1.00 90.88 108 ILE A C 1
ATOM 863 O O . ILE A 1 108 ? 11.941 -6.850 2.322 1.00 90.88 108 ILE A O 1
ATOM 867 N N . PRO A 1 109 ? 12.759 -8.468 3.653 1.00 90.06 109 PRO A N 1
ATOM 868 C CA . PRO A 1 109 ? 13.960 -8.650 2.851 1.00 90.06 109 PRO A CA 1
ATOM 869 C C . PRO A 1 109 ? 13.623 -9.315 1.512 1.00 90.06 109 PRO A C 1
ATOM 871 O O . PRO A 1 109 ? 12.846 -10.268 1.452 1.00 90.06 109 PRO A O 1
ATOM 874 N N . LEU A 1 110 ? 14.252 -8.838 0.438 1.00 89.19 110 LEU A N 1
ATOM 875 C CA . LEU A 1 110 ? 14.244 -9.537 -0.844 1.00 89.19 110 LEU A CA 1
ATOM 876 C C . LEU A 1 110 ? 15.260 -10.678 -0.803 1.00 89.19 110 LEU A C 1
ATOM 878 O O . LEU A 1 110 ? 16.354 -10.522 -0.255 1.00 89.19 110 LEU A O 1
ATOM 882 N N . ALA A 1 111 ? 14.904 -11.814 -1.399 1.00 89.00 111 ALA A N 1
ATOM 883 C CA . ALA A 1 111 ? 15.847 -12.906 -1.584 1.00 89.00 111 ALA A CA 1
ATOM 884 C C . ALA A 1 111 ? 17.020 -12.441 -2.461 1.00 89.00 111 ALA A C 1
ATOM 886 O O . ALA A 1 111 ? 16.827 -11.726 -3.448 1.00 89.00 111 ALA A O 1
ATOM 887 N N . ALA A 1 112 ? 18.233 -12.856 -2.100 1.00 87.62 112 ALA A N 1
ATOM 888 C CA . ALA A 1 112 ? 19.356 -12.769 -3.018 1.00 87.62 112 ALA A CA 1
ATOM 889 C C . ALA A 1 112 ? 19.138 -13.780 -4.152 1.00 87.62 112 ALA A C 1
ATOM 891 O O . ALA A 1 112 ? 18.594 -14.860 -3.925 1.00 87.62 112 ALA A O 1
ATOM 892 N N . MET A 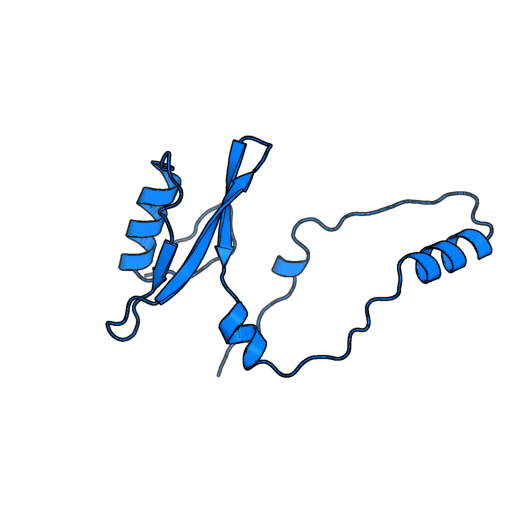1 113 ? 19.532 -13.414 -5.368 1.00 77.50 113 MET A N 1
ATOM 893 C CA . MET A 1 113 ? 19.712 -14.403 -6.427 1.00 77.50 113 MET A CA 1
ATOM 894 C C . MET A 1 113 ? 21.104 -15.017 -6.246 1.00 77.50 113 MET A C 1
ATOM 896 O O . MET A 1 113 ? 22.058 -14.260 -6.047 1.00 77.50 113 MET A O 1
ATOM 900 N N . ASP A 1 114 ? 21.182 -16.348 -6.272 1.00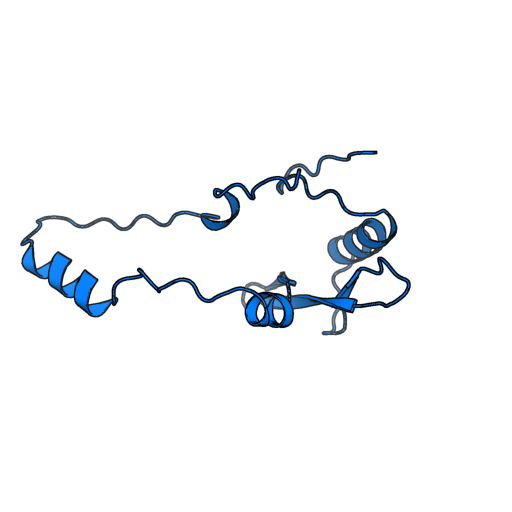 57.91 114 ASP A N 1
ATOM 901 C CA . ASP A 1 114 ? 22.442 -17.108 -6.273 1.00 57.91 114 ASP A CA 1
ATOM 902 C C . ASP A 1 114 ? 23.182 -16.992 -7.618 1.00 57.91 114 ASP A C 1
ATOM 904 O O . ASP A 1 114 ? 22.504 -16.884 -8.671 1.00 57.91 114 ASP A O 1
#

pLDDT: mean 70.94, std 20.22, range [27.08, 94.0]

Secondary structure (DSSP, 8-state):
-----TTS------HHHHHHHHHHHHS--SSS--EEEE-SSS--EEEEEEEE-TTS-EEEEE--HHHHHHSPPPP-----HHHHHHHHHHTT-S-------TTGGGGSPPPPP-

Radius of gyration: 19.99 Å; chains: 1; bounding box: 51×39×50 Å

Sequence (114 aa):
MTWKTHSYPQVVMKSSAHDSWQKLVESPPSSYTNSLLISSDGLERRIGTNMWKSNGEWRLTVDYRGLNEVTPPMSAAVPDMLEVQYELESKAAKWYATIDIVNAFFSIPLAAMD

InterPro domains:
  IPR043128 Reverse transcriptase/Diguanylate cyclase domain [G3DSA:3.30.70.270] (87-112)
  IPR043502 DNA/RNA polymerase superfamily [SSF56672] (53-111)
  IPR051320 Viral Replication and Maturation Polyprotein [PTHR33064] (23-111)

Organism: Grus japonensis (NCBI:txid30415)